Protein AF-A0A838DB93-F1 (afdb_monomer_lite)

Sequence (108 aa):
MIVNKTKIGQVISKLIENSIKFISNEGMDKERRGAISITIEKKEFINDTNGHHIKGSFVIVSIKDNGTGVNEEILPKLFTKYASKSFQGTGLGLYLSKKVKEGHGGII

pLDDT: mean 79.8, std 10.64, range [49.81, 96.5]

Secondary structure (DSSP, 8-state):
----HHHHHHHHHHHHHHHHHHHSSBTB-TTS---EEEEEEEEEEEEEETTEEEEEEEEEEEEEE-SS---GGGGGGTTSTT---SSSS-S-HHHHHHHHHHHHT---

Radius of gyration: 16.75 Å; chains: 1; bounding box: 35×33×49 Å

Structure (mmCIF, N/CA/C/O backbone):
data_AF-A0A838DB93-F1
#
_entry.id   AF-A0A838DB93-F1
#
loop_
_atom_site.group_PDB
_atom_site.id
_atom_site.type_symbol
_atom_site.label_atom_id
_atom_site.label_alt_id
_atom_site.label_comp_id
_atom_site.label_asym_id
_atom_site.label_entity_id
_atom_site.label_seq_id
_atom_site.pdbx_PDB_ins_code
_atom_site.Cartn_x
_atom_site.Cartn_y
_atom_site.Cartn_z
_atom_site.occupancy
_atom_site.B_iso_or_equiv
_atom_site.auth_seq_id
_atom_site.auth_comp_id
_atom_site.auth_asym_id
_atom_site.auth_atom_id
_atom_site.pdbx_PDB_model_num
ATOM 1 N N . MET A 1 1 ? 8.471 3.630 -21.677 1.00 49.81 1 MET A N 1
ATOM 2 C CA . MET A 1 1 ? 7.335 3.600 -20.730 1.00 49.81 1 MET A CA 1
ATOM 3 C C . MET A 1 1 ? 7.462 4.806 -19.811 1.00 49.81 1 MET A C 1
ATOM 5 O O . MET A 1 1 ? 8.418 4.862 -19.051 1.00 49.81 1 MET A O 1
ATOM 9 N N . ILE A 1 2 ? 6.590 5.810 -19.941 1.00 54.97 2 ILE A N 1
ATOM 10 C CA . ILE A 1 2 ? 6.631 7.000 -19.077 1.00 54.97 2 ILE A CA 1
ATOM 11 C C . ILE A 1 2 ? 5.743 6.712 -17.873 1.00 54.97 2 ILE A C 1
ATOM 13 O O . ILE A 1 2 ? 4.531 6.558 -17.998 1.00 54.97 2 ILE A O 1
ATOM 17 N N . VAL A 1 3 ? 6.365 6.591 -16.709 1.00 65.62 3 VAL A N 1
ATOM 18 C CA . VAL A 1 3 ? 5.663 6.394 -15.447 1.00 65.62 3 VAL A CA 1
ATOM 19 C C . VAL A 1 3 ? 5.013 7.714 -15.031 1.00 65.62 3 VAL A C 1
ATOM 21 O O . VAL A 1 3 ? 5.698 8.727 -14.881 1.00 65.62 3 VAL A O 1
ATOM 24 N N . ASN A 1 4 ? 3.692 7.731 -14.833 1.00 79.56 4 ASN A N 1
ATOM 25 C CA . ASN A 1 4 ? 3.004 8.937 -14.376 1.00 79.56 4 ASN A CA 1
ATOM 26 C C . ASN A 1 4 ? 3.197 9.111 -12.860 1.00 79.56 4 ASN A C 1
ATOM 28 O O . ASN A 1 4 ? 2.487 8.505 -12.053 1.00 79.56 4 ASN A O 1
ATOM 32 N N . LYS A 1 5 ? 4.152 9.971 -12.486 1.00 82.88 5 LYS A N 1
ATOM 33 C CA . LYS A 1 5 ? 4.481 10.309 -11.091 1.00 82.88 5 LYS A CA 1
ATOM 34 C C . LYS A 1 5 ? 3.245 10.687 -10.268 1.00 82.88 5 LYS A C 1
ATOM 36 O O . LYS A 1 5 ? 3.126 10.249 -9.128 1.00 82.88 5 LYS A O 1
ATOM 41 N N . THR A 1 6 ? 2.311 11.444 -10.844 1.00 84.62 6 THR A N 1
ATOM 42 C CA . THR A 1 6 ? 1.078 11.870 -10.165 1.00 84.62 6 THR A CA 1
ATOM 43 C C . THR A 1 6 ? 0.184 10.680 -9.827 1.00 84.62 6 THR A C 1
ATOM 45 O O . THR A 1 6 ? -0.276 10.568 -8.694 1.00 84.62 6 THR A O 1
ATOM 48 N N . LYS A 1 7 ? -0.021 9.750 -10.769 1.00 82.06 7 LYS A N 1
ATOM 49 C CA . LYS A 1 7 ? -0.840 8.547 -10.538 1.00 82.06 7 LYS A CA 1
ATOM 50 C C . LYS A 1 7 ? -0.215 7.614 -9.501 1.00 82.06 7 LYS A C 1
ATOM 52 O O . LYS A 1 7 ? -0.933 7.082 -8.662 1.00 82.06 7 LYS A O 1
ATOM 57 N N . ILE A 1 8 ? 1.108 7.441 -9.520 1.00 84.00 8 ILE A N 1
ATOM 58 C CA . ILE A 1 8 ? 1.806 6.661 -8.485 1.00 84.00 8 ILE A CA 1
ATOM 59 C C . ILE A 1 8 ? 1.684 7.332 -7.117 1.00 84.00 8 ILE A C 1
ATOM 61 O O . ILE A 1 8 ? 1.355 6.661 -6.142 1.00 84.00 8 ILE A O 1
ATOM 65 N N . GLY A 1 9 ? 1.888 8.651 -7.048 1.00 87.06 9 GLY A N 1
ATOM 66 C CA . GLY A 1 9 ? 1.709 9.414 -5.813 1.00 87.06 9 GLY A CA 1
ATOM 67 C C . GLY A 1 9 ? 0.310 9.229 -5.228 1.00 87.06 9 GLY A C 1
ATOM 68 O O . GLY A 1 9 ? 0.181 8.932 -4.047 1.00 87.06 9 GLY A O 1
ATOM 69 N N . GLN A 1 10 ? -0.731 9.287 -6.066 1.00 85.31 10 GLN A N 1
ATOM 70 C CA . GLN A 1 10 ? -2.113 9.039 -5.645 1.00 85.31 10 GLN A CA 1
ATOM 71 C C . GLN A 1 10 ? -2.308 7.642 -5.043 1.00 85.31 10 GLN A C 1
ATOM 73 O O . GLN A 1 10 ? -2.985 7.514 -4.026 1.00 85.31 10 GLN A O 1
ATOM 78 N N . VAL A 1 11 ? -1.716 6.601 -5.636 1.00 85.88 11 VAL A N 1
ATOM 79 C CA . VAL A 1 11 ? -1.798 5.232 -5.099 1.00 85.88 11 VAL A CA 1
ATOM 80 C C . VAL A 1 11 ? -1.131 5.135 -3.736 1.00 85.88 11 VAL A C 1
ATOM 82 O O . VAL A 1 11 ? -1.738 4.618 -2.800 1.00 85.88 11 VAL A O 1
ATOM 85 N N . ILE A 1 12 ? 0.084 5.668 -3.608 1.00 88.88 12 ILE A N 1
ATOM 86 C CA . ILE A 1 12 ? 0.828 5.658 -2.345 1.00 88.88 12 ILE A CA 1
ATOM 87 C C . ILE A 1 12 ? 0.039 6.408 -1.265 1.00 88.88 12 ILE A C 1
ATOM 89 O O . ILE A 1 12 ? -0.175 5.862 -0.185 1.00 88.88 12 ILE A O 1
ATOM 93 N N . SER A 1 13 ? -0.476 7.605 -1.566 1.00 89.38 13 SER A N 1
ATOM 94 C CA . SER A 1 13 ? -1.319 8.366 -0.637 1.00 89.38 13 SER A CA 1
ATOM 95 C C . SER A 1 13 ? -2.555 7.578 -0.208 1.00 89.38 13 SER A C 1
ATOM 97 O O . SER A 1 13 ? -2.851 7.522 0.980 1.00 89.38 13 SER A O 1
ATOM 99 N N . LYS A 1 14 ? -3.244 6.903 -1.136 1.00 86.38 14 LYS A N 1
ATOM 100 C CA . LYS A 1 14 ? -4.437 6.102 -0.812 1.00 86.38 14 LYS A CA 1
ATOM 101 C C . LYS A 1 14 ? -4.128 4.905 0.082 1.00 86.38 14 LYS A C 1
ATOM 103 O O . LYS A 1 14 ? -4.944 4.563 0.934 1.00 86.38 14 LYS A O 1
ATOM 108 N N . LEU A 1 15 ? -2.970 4.273 -0.092 1.00 88.25 15 LEU A N 1
ATOM 109 C CA . LEU A 1 15 ? -2.530 3.186 0.782 1.00 88.25 15 LEU A CA 1
ATOM 110 C C . LEU A 1 15 ? -2.188 3.703 2.188 1.00 88.25 15 LEU A C 1
ATOM 112 O O . LEU A 1 15 ? -2.638 3.113 3.164 1.00 88.25 15 LEU A O 1
ATOM 116 N N . ILE A 1 16 ? -1.498 4.843 2.295 1.00 90.44 16 ILE A N 1
ATOM 117 C CA . ILE A 1 16 ? -1.193 5.482 3.587 1.00 90.44 16 ILE A CA 1
ATOM 118 C C . ILE A 1 16 ? -2.478 5.921 4.307 1.00 90.44 16 ILE A C 1
ATOM 120 O O . ILE A 1 16 ? -2.620 5.679 5.503 1.00 90.44 16 ILE A O 1
ATOM 124 N N . GLU A 1 17 ? -3.436 6.523 3.596 1.00 87.56 17 GLU A N 1
ATOM 125 C CA . GLU A 1 17 ? -4.745 6.902 4.150 1.00 87.56 17 GLU A CA 1
ATOM 126 C C . GLU A 1 17 ? -5.490 5.688 4.728 1.00 87.56 17 GLU A C 1
ATOM 128 O O . GLU A 1 17 ? -6.052 5.769 5.822 1.00 87.56 17 GLU A O 1
ATOM 133 N N . ASN A 1 18 ? -5.465 4.550 4.022 1.00 86.62 18 ASN A N 1
ATOM 134 C CA . ASN A 1 18 ? -6.039 3.306 4.530 1.00 86.62 18 ASN A CA 1
ATOM 135 C C . ASN A 1 18 ? -5.327 2.856 5.814 1.00 86.62 18 ASN A C 1
ATOM 137 O O . ASN A 1 18 ? -6.004 2.561 6.796 1.00 86.62 18 ASN A O 1
ATOM 141 N N . SER A 1 19 ? -3.993 2.857 5.839 1.00 89.06 19 SER A N 1
ATOM 142 C CA . SER A 1 19 ? -3.213 2.481 7.024 1.00 89.06 19 SER A CA 1
ATOM 143 C C . SER A 1 19 ? -3.513 3.362 8.242 1.00 89.06 19 SER A C 1
ATOM 145 O O . SER A 1 19 ? -3.747 2.838 9.328 1.00 89.06 19 SER A O 1
ATOM 147 N N . ILE A 1 20 ? -3.583 4.690 8.072 1.00 86.50 20 ILE A N 1
ATOM 148 C CA . ILE A 1 20 ? -3.951 5.622 9.157 1.00 86.50 20 ILE A CA 1
ATOM 149 C C . ILE A 1 20 ? -5.329 5.265 9.711 1.00 86.50 20 ILE A C 1
ATOM 151 O O . ILE A 1 20 ? -5.514 5.149 10.918 1.00 86.50 20 ILE A O 1
ATOM 155 N N . LYS A 1 21 ? -6.296 5.031 8.828 1.00 82.75 21 LYS A N 1
ATOM 156 C CA . LYS A 1 21 ? -7.663 4.703 9.221 1.00 82.75 21 LYS A CA 1
ATOM 157 C C . LYS A 1 21 ? -7.766 3.391 10.009 1.00 82.75 21 LYS A C 1
ATOM 159 O O . LYS A 1 21 ? -8.527 3.330 10.968 1.00 82.75 21 LYS A O 1
ATOM 164 N N . PHE A 1 22 ? -7.015 2.354 9.634 1.00 81.50 22 PHE A N 1
ATOM 165 C CA . PHE A 1 22 ? -7.015 1.083 10.373 1.00 81.50 22 PHE A CA 1
ATOM 166 C C . PHE A 1 22 ? -6.272 1.159 11.711 1.00 81.50 22 PHE A C 1
ATOM 168 O O . PHE A 1 22 ? -6.572 0.377 12.612 1.00 81.50 22 PHE A O 1
ATOM 175 N N . ILE A 1 23 ? -5.348 2.111 11.861 1.00 85.62 23 ILE A N 1
ATOM 176 C CA . ILE A 1 23 ? -4.711 2.440 13.141 1.00 85.62 23 ILE A CA 1
ATOM 177 C C . ILE A 1 23 ? -5.658 3.240 14.049 1.00 85.62 23 ILE A C 1
ATOM 179 O O . ILE A 1 23 ? -5.691 3.029 15.255 1.00 85.62 23 ILE A O 1
ATOM 183 N N . SER A 1 24 ? -6.422 4.182 13.497 1.00 74.38 24 SER A N 1
ATOM 184 C CA . SER A 1 24 ? -7.271 5.090 14.282 1.00 74.38 24 SER A CA 1
ATOM 185 C C . SER A 1 24 ? -8.661 4.533 14.621 1.00 74.38 24 SER A C 1
ATOM 187 O O . SER A 1 24 ? -9.455 5.242 15.234 1.00 74.38 24 SER A O 1
ATOM 189 N N . ASN A 1 25 ? -8.984 3.301 14.217 1.00 67.88 25 ASN A N 1
ATOM 190 C CA . ASN A 1 25 ? -10.296 2.697 14.461 1.00 67.88 25 ASN A CA 1
ATOM 191 C C . ASN A 1 25 ? -10.531 2.370 15.948 1.00 67.88 25 ASN A C 1
ATOM 193 O O . ASN A 1 25 ? -9.635 1.893 16.649 1.00 67.88 25 ASN A O 1
ATOM 197 N N . GLU A 1 26 ? -11.777 2.559 16.397 1.00 58.34 26 GLU A N 1
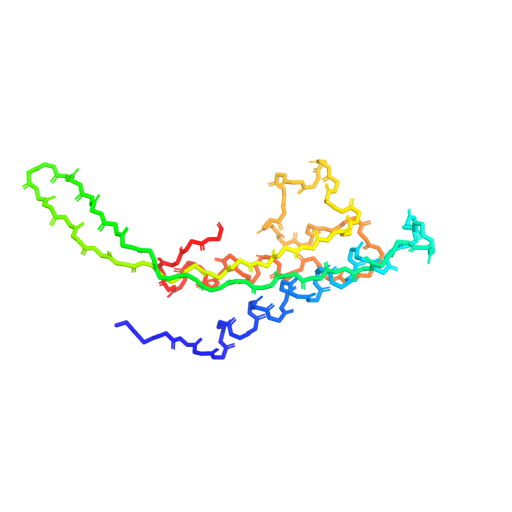ATOM 198 C CA . GLU A 1 26 ? -12.248 2.128 17.717 1.00 58.34 26 GLU A CA 1
ATOM 199 C C . GLU A 1 26 ? -12.061 0.610 17.865 1.00 58.34 26 GLU A C 1
ATOM 201 O O . GLU A 1 26 ? -12.611 -0.176 17.094 1.00 58.34 26 GLU A O 1
ATOM 206 N N . GLY A 1 27 ? -11.225 0.200 18.821 1.00 57.03 27 GLY A N 1
ATOM 207 C CA . GLY A 1 27 ? -10.848 -1.200 19.040 1.00 57.03 27 GLY A CA 1
ATOM 208 C C . GLY A 1 27 ? -9.345 -1.430 19.210 1.00 57.03 27 GLY A C 1
ATOM 209 O O . GLY A 1 27 ? -8.954 -2.501 19.663 1.00 57.03 27 GLY A O 1
ATOM 210 N N . MET A 1 28 ? -8.494 -0.444 18.900 1.00 62.19 28 MET A N 1
ATOM 211 C CA . MET A 1 28 ? -7.101 -0.486 19.355 1.00 62.19 28 MET A C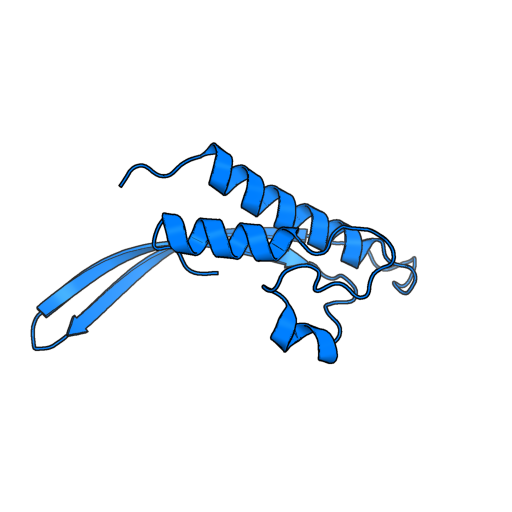A 1
ATOM 212 C C . MET A 1 28 ? -7.011 -0.123 20.839 1.00 62.19 28 MET A C 1
ATOM 214 O O . MET A 1 28 ? -7.630 0.846 21.286 1.00 62.19 28 MET A O 1
ATOM 218 N N . ASP A 1 29 ? -6.202 -0.879 21.589 1.00 63.88 29 ASP A N 1
ATOM 219 C CA . ASP A 1 29 ? -5.768 -0.477 22.926 1.00 63.88 29 ASP A CA 1
ATOM 220 C C . ASP A 1 29 ? -5.226 0.947 22.856 1.00 63.88 29 ASP A C 1
ATOM 222 O O . ASP A 1 29 ? -4.302 1.225 22.089 1.00 63.88 29 ASP A O 1
ATOM 226 N N . LYS A 1 30 ? -5.777 1.851 23.671 1.00 65.56 30 LYS A N 1
ATOM 227 C CA . LYS A 1 30 ? -5.352 3.262 23.719 1.00 65.56 30 LYS A CA 1
ATOM 228 C C . LYS A 1 30 ? -3.862 3.420 24.057 1.00 65.56 30 LYS A C 1
ATOM 230 O O . LYS A 1 30 ? -3.286 4.472 23.798 1.00 65.56 30 LYS A O 1
ATOM 235 N N . GLU A 1 31 ? -3.242 2.378 24.606 1.00 69.69 31 GLU A N 1
ATOM 236 C CA . GLU A 1 31 ? -1.810 2.313 24.901 1.00 69.69 31 GLU A CA 1
ATOM 237 C C . GLU A 1 31 ? -0.950 1.867 23.707 1.00 69.69 31 GLU A C 1
ATOM 239 O O . GLU A 1 31 ? 0.255 2.136 23.663 1.00 69.69 31 GLU A O 1
ATOM 244 N N . ARG A 1 32 ? -1.537 1.208 22.701 1.00 74.19 32 ARG A N 1
ATOM 245 C CA . ARG A 1 32 ? -0.798 0.723 21.536 1.00 74.19 32 ARG A CA 1
ATOM 246 C C . ARG A 1 32 ? -0.536 1.873 20.570 1.00 74.19 32 ARG A C 1
ATOM 248 O O . ARG A 1 32 ? -1.433 2.390 19.910 1.00 74.19 32 ARG A O 1
ATOM 255 N N . ARG A 1 33 ? 0.739 2.237 20.424 1.00 81.44 33 ARG A N 1
ATOM 256 C CA . ARG A 1 33 ? 1.176 3.217 19.424 1.00 81.44 33 ARG A CA 1
ATOM 257 C C . ARG A 1 33 ? 0.949 2.686 18.007 1.00 81.44 33 ARG A C 1
ATOM 259 O O . ARG A 1 33 ? 1.496 1.652 17.616 1.00 81.44 33 ARG A O 1
ATOM 266 N N . GLY A 1 34 ? 0.166 3.428 17.232 1.00 87.12 34 GLY A N 1
ATOM 267 C CA . GLY A 1 34 ? 0.039 3.233 15.794 1.00 87.12 34 GLY A CA 1
ATOM 268 C C . GLY A 1 34 ? 1.367 3.461 15.076 1.00 87.12 34 GLY A C 1
ATOM 269 O O . GLY A 1 34 ? 2.079 4.419 15.377 1.00 87.12 34 GLY A O 1
ATOM 270 N N . ALA A 1 35 ? 1.703 2.592 14.130 1.00 90.88 35 ALA A N 1
ATOM 271 C CA . ALA A 1 35 ? 2.929 2.667 13.352 1.00 90.88 35 ALA A CA 1
ATOM 272 C C . ALA A 1 35 ? 2.667 2.292 11.893 1.00 90.88 35 ALA A C 1
ATOM 274 O O . ALA A 1 35 ? 2.037 1.275 11.606 1.00 90.88 35 ALA A O 1
ATOM 275 N N . ILE A 1 36 ? 3.211 3.101 10.984 1.00 93.25 36 ILE A N 1
ATOM 276 C CA . ILE A 1 36 ? 3.259 2.831 9.547 1.00 93.25 36 ILE A CA 1
ATOM 277 C C . ILE A 1 36 ? 4.734 2.788 9.151 1.00 93.25 36 ILE A C 1
ATOM 279 O O . ILE A 1 36 ? 5.481 3.727 9.421 1.00 93.25 36 ILE A O 1
ATOM 283 N N . SER A 1 37 ? 5.156 1.700 8.519 1.00 95.00 37 SER A N 1
ATOM 284 C CA . SER A 1 37 ? 6.489 1.533 7.949 1.00 95.00 37 SER A CA 1
ATOM 285 C C . SER A 1 37 ? 6.385 1.527 6.431 1.00 95.00 37 SER A C 1
ATOM 287 O O . SER A 1 37 ? 5.570 0.799 5.863 1.00 95.00 37 SER A O 1
ATOM 289 N N . ILE A 1 38 ? 7.208 2.351 5.785 1.00 95.50 38 ILE A N 1
ATOM 290 C CA . ILE A 1 38 ? 7.309 2.427 4.330 1.00 95.50 38 ILE A CA 1
ATOM 291 C C . ILE A 1 38 ? 8.725 2.026 3.945 1.00 95.50 38 ILE A C 1
ATOM 293 O O . ILE A 1 38 ? 9.688 2.629 4.418 1.00 95.50 38 ILE A O 1
ATOM 297 N N . THR A 1 39 ? 8.854 1.026 3.080 1.00 96.50 39 THR A N 1
ATOM 298 C CA . THR A 1 39 ? 10.145 0.591 2.542 1.00 96.50 39 THR A CA 1
ATOM 299 C C . THR A 1 39 ? 10.126 0.631 1.022 1.00 96.50 39 THR A C 1
ATOM 301 O O . THR A 1 39 ? 9.089 0.429 0.385 1.00 96.50 39 THR A O 1
ATOM 304 N N . ILE A 1 40 ? 11.284 0.939 0.439 1.00 94.56 40 ILE A N 1
ATOM 305 C CA . ILE A 1 40 ? 11.493 0.969 -1.007 1.00 94.56 40 ILE A CA 1
ATOM 306 C C . ILE A 1 40 ? 12.707 0.102 -1.311 1.00 94.56 40 ILE A C 1
ATOM 308 O O . ILE A 1 40 ? 13.783 0.333 -0.763 1.00 94.56 40 ILE A O 1
ATOM 312 N N . GLU A 1 41 ? 12.536 -0.875 -2.191 1.00 95.12 41 GLU A N 1
ATOM 313 C CA . GLU A 1 41 ? 13.588 -1.811 -2.583 1.00 95.12 41 GLU A CA 1
ATOM 314 C C . GLU A 1 41 ? 13.616 -1.958 -4.106 1.00 95.12 41 GLU A C 1
ATOM 316 O O . GLU A 1 41 ? 12.572 -2.089 -4.747 1.00 95.12 41 GLU A O 1
ATOM 321 N N . LYS A 1 42 ? 14.811 -1.959 -4.706 1.00 93.25 42 LYS A N 1
ATOM 322 C CA . LYS A 1 42 ? 14.992 -2.383 -6.097 1.00 93.25 42 LYS A CA 1
ATOM 323 C C . LYS A 1 42 ? 15.290 -3.880 -6.104 1.00 93.25 42 LYS A C 1
ATOM 325 O O . LYS A 1 42 ? 16.315 -4.295 -5.576 1.00 93.25 42 LYS A O 1
ATOM 330 N N . LYS A 1 43 ? 14.434 -4.666 -6.753 1.00 91.19 43 LYS A N 1
ATOM 331 C CA . LYS A 1 43 ? 14.588 -6.115 -6.885 1.00 91.19 43 LYS A CA 1
ATOM 332 C C . LYS A 1 43 ? 14.809 -6.497 -8.338 1.00 91.19 43 LYS A C 1
ATOM 334 O O . LYS A 1 43 ? 13.977 -6.201 -9.192 1.00 91.19 43 LYS A O 1
ATOM 339 N N . GLU A 1 44 ? 15.927 -7.144 -8.626 1.00 91.50 44 GLU A N 1
ATOM 340 C CA . GLU A 1 44 ? 16.209 -7.688 -9.955 1.00 91.50 44 GLU A CA 1
ATOM 341 C C . GLU A 1 44 ? 15.525 -9.046 -10.128 1.00 91.50 44 GLU A C 1
ATOM 343 O O . GLU A 1 44 ? 15.319 -9.780 -9.160 1.00 91.50 44 GLU A O 1
ATOM 348 N N . PHE A 1 45 ? 15.133 -9.367 -11.357 1.00 85.31 45 PHE A N 1
ATOM 349 C CA . PHE A 1 45 ? 14.550 -10.657 -11.692 1.00 85.31 45 PHE A CA 1
ATOM 350 C C . PHE A 1 45 ? 15.118 -11.180 -13.005 1.00 85.31 45 PHE A C 1
ATOM 352 O O . PHE A 1 45 ? 15.496 -10.416 -13.899 1.00 85.31 45 PHE A O 1
ATOM 359 N N . ILE A 1 46 ? 15.155 -12.503 -13.099 1.00 85.62 46 ILE A N 1
ATOM 360 C CA . ILE A 1 46 ? 15.508 -13.245 -14.301 1.00 85.62 46 ILE A CA 1
ATOM 361 C C . ILE A 1 46 ? 14.347 -14.199 -14.552 1.00 85.62 46 ILE A C 1
ATOM 363 O O . ILE A 1 46 ? 14.025 -15.007 -13.683 1.00 85.62 46 ILE A O 1
ATOM 367 N N . ASN A 1 47 ? 13.696 -14.057 -15.702 1.00 82.31 47 ASN A N 1
ATOM 368 C CA . ASN A 1 47 ? 12.657 -14.973 -16.149 1.00 82.31 47 ASN A CA 1
ATOM 369 C C . ASN A 1 47 ? 13.173 -15.767 -17.343 1.00 82.31 47 ASN A C 1
ATOM 371 O O . ASN A 1 47 ? 13.441 -15.187 -18.398 1.00 82.31 47 ASN A O 1
ATOM 375 N N . ASP A 1 48 ? 13.229 -17.084 -17.182 1.00 82.19 48 ASP A N 1
ATOM 376 C CA . ASP A 1 48 ? 13.644 -18.000 -18.237 1.00 82.19 48 ASP A CA 1
ATOM 377 C C . ASP A 1 48 ? 12.410 -18.568 -18.922 1.00 82.19 48 ASP A C 1
ATOM 379 O O . ASP A 1 48 ? 11.604 -19.279 -18.322 1.00 82.19 48 ASP A O 1
ATOM 383 N N . THR A 1 49 ? 12.241 -18.229 -20.197 1.00 79.56 49 THR A N 1
ATOM 384 C CA . THR A 1 49 ? 11.147 -18.754 -21.021 1.00 79.56 49 THR A CA 1
ATOM 385 C C . THR A 1 49 ? 11.708 -19.250 -22.346 1.00 79.56 49 THR A C 1
ATOM 387 O O . THR A 1 49 ? 12.302 -18.483 -23.097 1.00 79.56 49 THR A O 1
ATOM 390 N N . ASN A 1 50 ? 11.554 -20.549 -22.632 1.00 79.06 50 ASN A N 1
ATOM 391 C CA . ASN A 1 50 ? 11.987 -21.185 -23.886 1.00 79.06 50 ASN A CA 1
ATOM 392 C C . ASN A 1 50 ? 13.429 -20.822 -24.309 1.00 79.06 50 ASN A C 1
ATOM 394 O O . ASN A 1 50 ? 13.673 -20.470 -25.461 1.00 79.06 50 ASN A O 1
ATOM 398 N N . GLY A 1 51 ? 14.375 -20.842 -23.362 1.00 79.62 51 GLY A N 1
ATOM 399 C CA . GLY A 1 51 ? 15.787 -20.520 -23.611 1.00 79.62 51 GLY A CA 1
ATOM 400 C C . GLY A 1 51 ? 16.126 -19.024 -23.695 1.00 79.62 51 GLY A C 1
ATOM 401 O O . GLY A 1 51 ? 17.300 -18.681 -23.827 1.00 79.62 51 GLY A O 1
ATOM 402 N N . HIS A 1 52 ? 15.144 -18.125 -23.573 1.00 75.69 52 HIS A N 1
ATOM 403 C CA . HIS A 1 52 ? 15.373 -16.684 -23.474 1.00 75.69 52 HIS A CA 1
ATOM 404 C C . HIS A 1 52 ? 15.425 -16.247 -22.007 1.00 75.69 52 HIS A C 1
ATOM 406 O O . HIS A 1 52 ? 14.436 -16.373 -21.284 1.00 75.69 52 HIS A O 1
ATOM 412 N N . HIS A 1 53 ? 16.571 -15.692 -21.599 1.00 81.88 53 HIS A N 1
ATOM 413 C CA . HIS A 1 53 ? 16.751 -15.050 -20.297 1.00 81.88 53 HIS A CA 1
ATOM 414 C C . HIS A 1 53 ? 16.267 -13.598 -20.377 1.00 81.88 53 HIS A C 1
ATOM 416 O O . HIS A 1 53 ? 16.953 -12.730 -20.926 1.00 81.88 53 HIS A O 1
ATOM 422 N N . ILE A 1 54 ? 15.097 -13.310 -19.814 1.00 81.88 54 ILE A N 1
ATOM 423 C CA . ILE A 1 54 ? 14.604 -11.938 -19.674 1.00 81.88 54 ILE A CA 1
ATOM 424 C C . ILE A 1 54 ? 15.086 -11.408 -18.327 1.00 81.88 54 ILE A C 1
ATOM 426 O O . ILE A 1 54 ? 14.586 -11.812 -17.278 1.00 81.88 54 ILE A O 1
ATOM 430 N N . LYS A 1 55 ? 16.056 -10.489 -18.354 1.00 86.75 55 LYS A N 1
ATOM 431 C CA . LYS A 1 55 ? 16.493 -9.752 -17.163 1.00 86.75 55 LYS A CA 1
ATOM 432 C C . LYS A 1 55 ? 15.694 -8.465 -17.017 1.00 86.75 55 LYS A C 1
ATOM 434 O O . LYS A 1 55 ? 15.500 -7.732 -17.985 1.00 86.75 55 LYS A O 1
ATOM 439 N N . GLY A 1 56 ? 15.284 -8.165 -15.795 1.00 87.06 56 GLY A N 1
ATOM 440 C CA . GLY A 1 56 ? 14.615 -6.915 -15.472 1.00 87.06 56 GLY A CA 1
ATOM 441 C C . GLY A 1 56 ? 14.773 -6.543 -14.008 1.00 87.06 56 GLY A C 1
ATOM 442 O O . GLY A 1 56 ? 15.441 -7.222 -13.230 1.00 87.06 56 GLY A O 1
ATOM 443 N N . SER A 1 57 ? 14.147 -5.438 -13.622 1.00 88.06 57 SER A N 1
ATOM 444 C CA . SER A 1 57 ? 14.079 -5.026 -12.226 1.00 88.06 57 SER A CA 1
ATOM 445 C C . SER A 1 57 ? 12.736 -4.393 -11.908 1.00 88.06 57 SER A C 1
ATOM 447 O O . SER A 1 57 ? 12.191 -3.659 -12.732 1.00 88.06 57 SER A O 1
ATOM 449 N N . PHE A 1 58 ? 12.258 -4.616 -10.693 1.00 87.94 58 PHE A N 1
ATOM 450 C CA . PHE A 1 58 ? 11.131 -3.917 -10.100 1.00 87.94 58 PHE A CA 1
ATOM 451 C C . PHE A 1 58 ? 11.611 -2.960 -9.014 1.00 87.94 58 PHE A C 1
ATOM 453 O O . PHE A 1 58 ? 12.592 -3.223 -8.322 1.00 87.94 58 PHE A O 1
ATOM 460 N N . VAL A 1 59 ? 10.879 -1.864 -8.843 1.00 88.88 59 VAL A N 1
ATOM 461 C CA . VAL A 1 59 ? 10.908 -1.088 -7.604 1.00 88.88 59 VAL A CA 1
ATOM 462 C C . VAL A 1 59 ? 9.693 -1.517 -6.796 1.00 88.88 59 VAL A C 1
ATOM 464 O O . VAL A 1 59 ? 8.560 -1.378 -7.257 1.00 88.88 59 VAL A O 1
ATOM 467 N N . ILE A 1 60 ? 9.936 -2.067 -5.615 1.00 90.44 60 ILE A N 1
ATOM 468 C CA . ILE A 1 60 ? 8.918 -2.513 -4.672 1.00 90.44 60 ILE A CA 1
ATOM 469 C C . ILE A 1 60 ? 8.751 -1.410 -3.636 1.00 90.44 60 ILE A C 1
ATOM 471 O O . ILE A 1 60 ? 9.711 -1.033 -2.969 1.00 90.44 60 ILE A O 1
ATOM 475 N N . VAL A 1 61 ? 7.530 -0.899 -3.509 1.00 91.12 61 VAL A N 1
ATOM 476 C CA . VAL A 1 61 ? 7.140 0.016 -2.435 1.00 91.12 61 VAL A CA 1
ATOM 477 C C . VAL A 1 61 ? 6.223 -0.761 -1.503 1.00 91.12 61 VAL A C 1
ATOM 479 O O . VAL A 1 61 ? 5.142 -1.175 -1.916 1.00 91.12 61 VAL A O 1
ATOM 482 N N . SER A 1 62 ? 6.654 -0.975 -0.265 1.00 92.88 62 SER A N 1
ATOM 483 C CA . SER A 1 62 ? 5.878 -1.687 0.750 1.00 92.88 62 SER A CA 1
ATOM 484 C C . SER A 1 62 ? 5.401 -0.707 1.811 1.00 92.88 62 SER A C 1
ATOM 486 O O . SER A 1 62 ? 6.193 0.067 2.342 1.00 92.88 62 SER A O 1
ATOM 488 N N . ILE A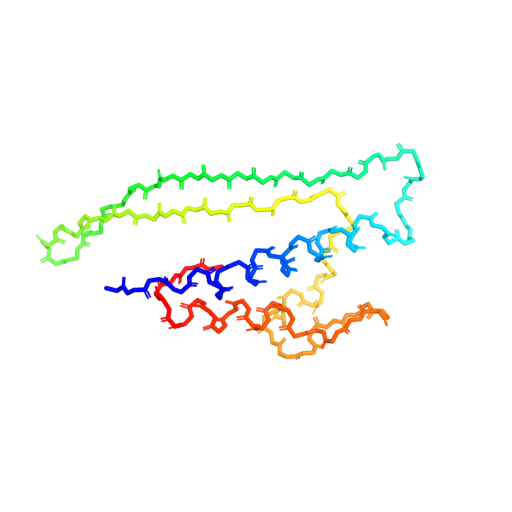 1 63 ? 4.106 -0.751 2.120 1.00 92.81 63 ILE A N 1
ATOM 489 C CA . ILE A 1 63 ? 3.465 0.031 3.179 1.00 92.81 63 ILE A CA 1
ATOM 490 C C . ILE A 1 63 ? 2.870 -0.980 4.153 1.00 92.81 63 ILE A C 1
ATOM 492 O O . ILE A 1 63 ? 1.997 -1.762 3.780 1.00 92.81 63 ILE A O 1
ATOM 496 N N . LYS A 1 64 ? 3.378 -0.989 5.384 1.00 93.19 64 LYS A N 1
ATOM 497 C CA . LYS A 1 64 ? 2.944 -1.886 6.455 1.00 93.19 64 LYS A CA 1
ATOM 498 C C . LYS A 1 64 ? 2.435 -1.060 7.621 1.00 93.19 64 LYS A C 1
ATOM 500 O O . LYS A 1 64 ? 3.156 -0.192 8.103 1.00 93.19 64 LYS A O 1
ATOM 505 N N . ASP A 1 65 ? 1.251 -1.380 8.115 1.00 91.56 65 ASP A N 1
ATOM 506 C CA . ASP A 1 65 ? 0.728 -0.831 9.360 1.00 91.56 65 ASP A CA 1
ATOM 507 C C . ASP A 1 65 ? 0.517 -1.913 10.420 1.00 91.56 65 ASP A C 1
ATOM 509 O O . ASP A 1 65 ? 0.604 -3.114 10.152 1.00 91.56 65 ASP A O 1
ATOM 513 N N . ASN A 1 66 ? 0.317 -1.466 11.655 1.00 90.44 66 ASN A N 1
ATOM 514 C CA . ASN A 1 66 ? 0.005 -2.315 12.799 1.00 90.44 66 ASN A CA 1
ATOM 515 C C . ASN A 1 66 ? -1.438 -2.110 13.293 1.00 90.44 66 ASN A C 1
ATOM 517 O O . ASN A 1 66 ? -1.690 -2.340 14.485 1.00 90.44 66 ASN A O 1
ATOM 521 N N . GLY A 1 67 ? -2.331 -1.656 12.404 1.00 87.31 67 GLY A N 1
ATOM 522 C CA . GLY A 1 67 ? -3.741 -1.421 12.688 1.00 87.31 67 GLY A CA 1
ATOM 523 C C . GLY A 1 67 ? -4.530 -2.716 12.867 1.00 87.31 67 GLY A C 1
ATOM 524 O O . GLY A 1 67 ? -3.976 -3.815 12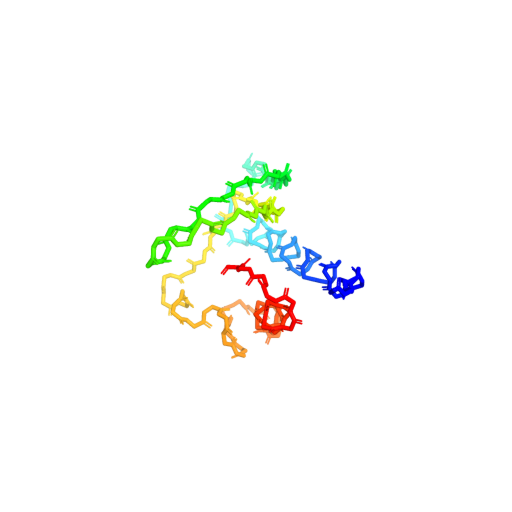.913 1.00 87.31 67 GLY A O 1
ATOM 525 N N . THR A 1 68 ? -5.852 -2.595 12.952 1.00 84.81 68 THR A N 1
ATOM 526 C CA . THR A 1 68 ? -6.759 -3.733 13.203 1.00 84.81 68 THR A CA 1
ATOM 527 C C . THR A 1 68 ? -6.873 -4.725 12.040 1.00 84.81 68 THR A C 1
ATOM 529 O O . THR A 1 68 ? -7.500 -5.773 12.181 1.00 84.81 68 THR A O 1
ATOM 532 N N . GLY A 1 69 ? -6.236 -4.427 10.906 1.00 82.75 69 GLY A N 1
ATOM 533 C CA . GLY A 1 69 ? -6.250 -5.267 9.718 1.00 82.75 69 GLY A CA 1
ATOM 534 C C . GLY A 1 69 ? -7.572 -5.207 8.951 1.00 82.75 69 GLY A C 1
ATOM 535 O O . GLY A 1 69 ? -8.443 -4.371 9.186 1.00 82.75 69 GLY A O 1
ATOM 536 N N . VAL A 1 70 ? -7.702 -6.101 7.974 1.00 80.75 70 VAL A N 1
ATOM 537 C CA . VAL A 1 70 ? -8.838 -6.168 7.050 1.00 80.75 70 VAL A CA 1
ATOM 538 C C . VAL A 1 70 ? -9.682 -7.392 7.398 1.00 80.75 70 VAL A C 1
ATOM 540 O O . VAL A 1 70 ? -9.148 -8.486 7.538 1.00 80.75 70 VAL A O 1
ATOM 543 N N . ASN A 1 71 ? -11.003 -7.222 7.518 1.00 82.50 71 ASN A N 1
ATOM 544 C CA . ASN A 1 71 ? -11.920 -8.332 7.791 1.00 82.50 71 ASN A CA 1
ATOM 545 C C . ASN A 1 71 ? -11.829 -9.405 6.684 1.00 82.50 71 ASN A C 1
ATOM 547 O O . ASN A 1 71 ? -11.863 -9.079 5.496 1.00 82.50 71 ASN A O 1
ATOM 551 N N . GLU A 1 72 ? -11.743 -10.679 7.062 1.00 83.06 72 GLU A N 1
ATOM 552 C CA . GLU A 1 72 ? -11.487 -11.773 6.115 1.00 83.06 72 GLU A CA 1
ATOM 553 C C . GLU A 1 72 ? -12.543 -11.875 5.006 1.00 83.06 72 GLU A C 1
ATOM 555 O O . GLU A 1 72 ? -12.211 -12.123 3.848 1.00 83.06 72 GLU A O 1
ATOM 560 N N . GLU A 1 73 ? -13.807 -11.568 5.308 1.00 82.19 73 GLU A N 1
ATOM 561 C CA . GLU A 1 73 ? -14.899 -11.626 4.330 1.00 82.19 73 GLU A CA 1
ATOM 562 C C . GLU A 1 73 ? -14.765 -10.583 3.209 1.00 82.19 73 GLU A C 1
ATOM 564 O O . GLU A 1 73 ? -15.357 -10.739 2.136 1.00 82.19 73 GLU A O 1
ATOM 569 N N . ILE A 1 74 ? -14.011 -9.499 3.438 1.00 80.56 74 ILE A N 1
ATOM 570 C CA . ILE A 1 74 ? -13.787 -8.462 2.422 1.00 80.56 74 ILE A CA 1
ATOM 571 C C . ILE A 1 74 ? -12.500 -8.675 1.626 1.00 80.56 74 ILE A C 1
ATOM 573 O O . ILE A 1 74 ? -12.368 -8.068 0.562 1.00 80.56 74 ILE A O 1
ATOM 577 N N . LEU A 1 75 ? -11.592 -9.559 2.066 1.00 81.94 75 LEU A N 1
ATOM 578 C CA . LEU A 1 75 ? -10.338 -9.858 1.358 1.00 81.94 75 LEU A CA 1
ATOM 579 C C . LEU A 1 75 ? -10.558 -10.241 -0.119 1.00 81.94 75 LEU A C 1
ATOM 581 O O . LEU A 1 75 ? -9.895 -9.648 -0.973 1.00 81.94 75 LEU A O 1
ATOM 585 N N . PRO A 1 76 ? -11.526 -11.114 -0.485 1.00 85.38 76 PRO A N 1
ATOM 586 C CA . PRO A 1 76 ? -11.748 -11.481 -1.888 1.00 85.38 76 PRO A CA 1
ATOM 587 C C . PRO A 1 76 ? -12.220 -10.307 -2.756 1.00 85.38 76 PRO A C 1
ATOM 589 O O . PRO A 1 76 ? -12.069 -10.313 -3.977 1.00 85.38 76 PRO A O 1
ATOM 592 N N . LYS A 1 77 ? -12.815 -9.290 -2.127 1.00 83.12 77 LYS A N 1
ATOM 593 C CA . LYS A 1 77 ? -13.415 -8.132 -2.793 1.00 83.12 77 LYS A CA 1
ATOM 594 C C . LYS A 1 77 ? -12.542 -6.886 -2.692 1.00 83.12 77 LYS A C 1
ATOM 596 O O . LYS A 1 77 ? -12.906 -5.876 -3.281 1.00 83.12 77 LYS A O 1
ATOM 601 N N . LEU A 1 78 ? -11.392 -6.942 -2.024 1.00 81.88 78 LEU A N 1
ATOM 602 C CA . LEU A 1 78 ? -10.607 -5.782 -1.592 1.00 81.88 78 LEU A CA 1
ATOM 603 C C . LEU A 1 78 ? -10.241 -4.795 -2.721 1.00 81.88 78 LEU A C 1
ATOM 605 O O . LEU A 1 78 ? -10.170 -3.589 -2.500 1.00 81.88 78 LEU A O 1
ATOM 609 N N . PHE A 1 79 ? -10.075 -5.293 -3.949 1.00 82.75 79 PHE A N 1
ATOM 610 C CA . PHE A 1 79 ? -9.755 -4.492 -5.140 1.00 82.75 79 PHE A CA 1
ATOM 611 C C . PHE A 1 79 ? -10.956 -4.224 -6.068 1.00 82.75 79 PHE A C 1
ATOM 613 O O . PHE A 1 79 ? -10.780 -3.809 -7.218 1.00 82.75 79 PHE A O 1
ATOM 620 N N . THR A 1 80 ? -12.177 -4.488 -5.607 1.00 82.31 80 THR A N 1
ATOM 621 C CA . THR A 1 80 ? -13.425 -4.169 -6.317 1.00 82.31 80 THR A CA 1
ATOM 622 C C . THR A 1 80 ? -13.979 -2.820 -5.858 1.00 82.31 80 THR A C 1
ATOM 624 O O . THR A 1 80 ? -13.598 -2.300 -4.809 1.00 82.31 80 THR A O 1
ATOM 627 N N . LYS A 1 81 ? -14.851 -2.207 -6.667 1.00 78.94 81 LYS A N 1
ATOM 628 C CA . LYS A 1 81 ? -15.501 -0.945 -6.288 1.00 78.94 81 LYS A CA 1
ATOM 629 C C . LYS A 1 81 ? -16.350 -1.159 -5.033 1.00 78.94 81 LYS A C 1
ATOM 631 O O . LYS A 1 81 ? -17.042 -2.167 -4.937 1.00 78.94 81 LYS A O 1
ATOM 636 N N . TYR A 1 82 ? -16.336 -0.184 -4.126 1.00 78.38 82 TYR A N 1
ATOM 637 C CA . TYR A 1 82 ? -17.170 -0.159 -2.917 1.00 78.38 82 TYR A CA 1
ATOM 638 C C . TYR A 1 82 ? -16.893 -1.296 -1.922 1.00 78.38 82 TYR A C 1
ATOM 640 O O . TYR A 1 82 ? -17.707 -1.565 -1.044 1.00 78.38 82 TYR A O 1
ATOM 648 N N . ALA A 1 83 ? -15.731 -1.947 -2.014 1.00 70.12 83 ALA A N 1
ATOM 649 C CA . ALA A 1 83 ? -15.323 -2.972 -1.065 1.00 70.12 83 ALA A CA 1
ATOM 650 C C . ALA A 1 83 ? -14.889 -2.342 0.264 1.00 70.12 83 ALA A C 1
ATOM 652 O O . ALA A 1 83 ? -13.705 -2.129 0.526 1.00 70.12 83 ALA A O 1
ATOM 653 N N . SER A 1 84 ? -15.861 -1.982 1.099 1.00 67.12 84 SER A N 1
ATOM 654 C CA . SER A 1 84 ? -15.610 -1.431 2.423 1.00 67.12 84 SER A CA 1
ATOM 655 C C . SER A 1 84 ? -16.705 -1.834 3.402 1.00 67.12 84 SER A C 1
ATOM 657 O O . SER A 1 84 ? -17.885 -1.717 3.095 1.00 67.12 84 SER A O 1
ATOM 659 N N . LYS A 1 85 ? -16.302 -2.291 4.592 1.00 63.59 85 LYS A N 1
ATOM 660 C CA . LYS A 1 85 ? -17.186 -2.483 5.755 1.00 63.59 85 LYS A CA 1
ATOM 661 C C . LYS A 1 85 ? -17.086 -1.339 6.772 1.00 63.59 85 LYS A C 1
ATOM 663 O O . LYS A 1 85 ? -17.745 -1.371 7.801 1.00 63.59 85 LYS A O 1
ATOM 668 N N . SER A 1 86 ? -16.236 -0.345 6.524 1.00 59.12 86 SER A N 1
ATOM 669 C CA . SER A 1 86 ? -16.071 0.792 7.431 1.00 59.12 86 SER A CA 1
ATOM 670 C C . SER A 1 86 ? -17.091 1.886 7.128 1.00 59.12 86 SER A C 1
ATOM 672 O O . SER A 1 86 ? -17.300 2.201 5.958 1.00 59.12 86 SER A O 1
ATOM 674 N N . PHE A 1 87 ? -17.605 2.547 8.164 1.00 51.19 87 PHE A N 1
ATOM 675 C CA . PHE A 1 87 ? -18.527 3.684 8.041 1.00 51.19 87 PHE A CA 1
ATOM 676 C C . PHE A 1 87 ? -17.940 4.914 7.320 1.00 51.19 87 PHE A C 1
ATOM 678 O O . PHE A 1 87 ? -18.689 5.756 6.836 1.00 51.19 87 PHE A O 1
ATOM 685 N N . GLN A 1 88 ? -16.611 5.028 7.215 1.00 54.97 88 GLN A N 1
ATOM 686 C CA . GLN A 1 88 ? -15.937 6.147 6.549 1.00 54.97 88 GLN A CA 1
ATOM 687 C C . GLN A 1 88 ? -15.215 5.700 5.271 1.00 54.97 88 GLN A C 1
ATOM 689 O O . GLN A 1 88 ? -14.302 4.882 5.327 1.00 54.97 88 GLN A O 1
ATOM 694 N N . GLY A 1 89 ? -15.555 6.280 4.117 1.00 62.97 89 GLY A N 1
ATOM 695 C CA . GLY A 1 89 ? -14.818 6.129 2.852 1.00 62.97 89 GLY A CA 1
ATOM 696 C C . GLY A 1 89 ? -15.600 5.442 1.726 1.00 62.97 89 GLY A C 1
ATOM 697 O O . GLY A 1 89 ? -16.528 4.680 1.954 1.00 62.97 89 GLY A O 1
ATOM 698 N N . THR A 1 90 ? -15.210 5.710 0.476 1.00 67.25 90 THR A N 1
ATOM 699 C CA . THR A 1 90 ? -15.965 5.306 -0.729 1.00 67.25 90 THR A CA 1
ATOM 700 C C . THR A 1 90 ? -15.705 3.870 -1.194 1.00 67.25 90 THR A C 1
ATOM 702 O O . THR A 1 90 ? -16.328 3.411 -2.144 1.00 67.25 90 THR A O 1
ATOM 705 N N . GLY A 1 91 ? -14.731 3.166 -0.606 1.00 72.62 91 GLY A N 1
ATOM 706 C CA . GLY A 1 91 ? -14.289 1.851 -1.091 1.00 72.62 91 GLY A CA 1
ATOM 707 C C . GLY A 1 91 ? -13.686 1.877 -2.505 1.00 72.62 91 GLY A C 1
ATOM 708 O O 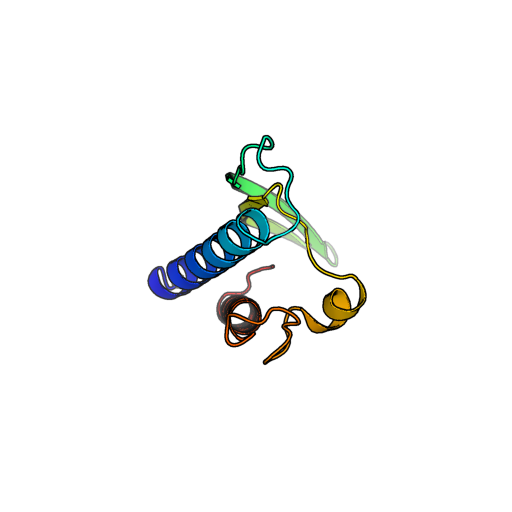. GLY A 1 91 ? -13.623 0.846 -3.167 1.00 72.62 91 GLY A O 1
ATOM 709 N N . LEU A 1 92 ? -13.263 3.049 -3.000 1.00 76.88 92 LEU A N 1
ATOM 710 C CA . LEU A 1 92 ? -12.673 3.202 -4.338 1.00 76.88 92 LEU A CA 1
ATOM 711 C C . LEU A 1 92 ? -11.138 3.235 -4.334 1.00 76.88 92 LEU A C 1
ATOM 713 O O . LEU A 1 92 ? -10.535 3.070 -5.390 1.00 76.88 92 LEU A O 1
ATOM 717 N N . GLY A 1 93 ? -10.498 3.433 -3.176 1.00 77.31 93 GLY A N 1
ATOM 718 C CA . GLY A 1 93 ? -9.047 3.635 -3.078 1.00 77.31 93 GLY A CA 1
ATOM 719 C C . GLY A 1 93 ? -8.233 2.481 -3.671 1.00 77.31 93 GLY A C 1
ATOM 720 O O . GLY A 1 93 ? -7.456 2.689 -4.596 1.00 77.31 93 GLY A O 1
ATOM 721 N N . LEU A 1 94 ? -8.470 1.251 -3.207 1.00 82.50 94 LEU A N 1
ATOM 722 C CA . LEU A 1 94 ? -7.750 0.064 -3.691 1.00 82.50 94 LEU A CA 1
ATOM 723 C C . LEU A 1 94 ? -8.141 -0.326 -5.123 1.00 82.50 94 LEU A C 1
ATOM 725 O O . LEU A 1 94 ? -7.297 -0.784 -5.894 1.00 82.50 94 LEU A O 1
ATOM 729 N N . TYR A 1 95 ? -9.387 -0.063 -5.524 1.00 82.62 95 TYR A N 1
ATOM 730 C CA . TYR A 1 95 ? -9.819 -0.206 -6.916 1.00 82.62 95 TYR A CA 1
ATOM 731 C C . TYR A 1 95 ? -9.030 0.718 -7.864 1.00 82.62 95 TYR A C 1
ATOM 733 O O . TYR A 1 95 ? -8.597 0.287 -8.935 1.00 82.62 95 TYR A O 1
ATOM 741 N N . LEU A 1 96 ? -8.793 1.976 -7.473 1.00 75.62 96 LEU A N 1
ATOM 742 C CA . LEU A 1 96 ? -7.971 2.908 -8.253 1.00 75.62 96 LEU A CA 1
ATOM 743 C C . LEU A 1 96 ? -6.508 2.453 -8.312 1.00 75.62 96 LEU A C 1
ATOM 745 O O . LEU A 1 96 ? -5.900 2.521 -9.381 1.00 75.62 96 LEU A O 1
ATOM 749 N N . SER A 1 97 ? -5.969 1.904 -7.221 1.00 77.50 97 SER A N 1
ATOM 750 C CA . SER A 1 97 ? -4.628 1.309 -7.213 1.00 77.50 97 SER A CA 1
ATOM 751 C C . SER A 1 97 ? -4.503 0.159 -8.217 1.00 77.50 97 SER A C 1
ATOM 753 O O . SER A 1 97 ? -3.551 0.123 -9.001 1.00 77.50 97 SER A O 1
ATOM 755 N N . LYS A 1 98 ? -5.519 -0.711 -8.307 1.00 79.25 98 LYS A N 1
ATOM 756 C CA . LYS A 1 98 ? -5.591 -1.757 -9.341 1.00 79.25 98 LYS A CA 1
ATOM 757 C C . LYS A 1 98 ? -5.602 -1.179 -10.765 1.00 79.25 98 LYS A C 1
ATOM 759 O O . LYS A 1 98 ? -4.964 -1.732 -11.655 1.00 79.25 98 LYS A O 1
ATOM 764 N N . LYS A 1 99 ? -6.266 -0.045 -11.002 1.00 72.00 99 LYS A N 1
ATOM 765 C CA . LYS A 1 99 ? -6.268 0.606 -12.327 1.00 72.00 99 LYS A CA 1
ATOM 766 C C . LYS A 1 99 ? -4.911 1.207 -12.700 1.00 72.00 99 LYS A C 1
ATOM 768 O O . LYS A 1 99 ? -4.534 1.185 -13.870 1.00 72.00 99 LYS A O 1
ATOM 773 N N . VAL A 1 100 ? -4.151 1.708 -11.726 1.00 70.12 100 VAL A N 1
ATOM 774 C CA . VAL A 1 100 ? -2.781 2.197 -11.964 1.00 70.12 100 VAL A CA 1
ATOM 775 C C . VAL A 1 100 ? -1.824 1.045 -12.277 1.00 70.12 100 VAL A C 1
ATOM 777 O O . VAL A 1 100 ? -1.001 1.209 -13.180 1.00 70.12 100 VAL A O 1
ATOM 780 N N . LYS A 1 101 ? -1.988 -0.117 -11.620 1.00 74.31 101 LYS A N 1
ATOM 781 C CA . LYS A 1 101 ? -1.297 -1.376 -11.957 1.00 74.31 101 LYS A CA 1
ATOM 782 C C . LYS A 1 101 ? -1.486 -1.733 -13.438 1.00 74.31 101 LYS A C 1
ATOM 784 O O . LYS A 1 101 ? -0.504 -1.873 -14.163 1.00 74.31 101 LYS A O 1
ATOM 789 N N . GLU A 1 102 ? -2.742 -1.814 -13.884 1.00 68.62 102 GLU A N 1
ATOM 790 C CA . GLU A 1 102 ? -3.121 -2.187 -15.259 1.00 68.62 102 GLU A CA 1
ATOM 791 C C . GLU A 1 102 ? -2.540 -1.229 -16.318 1.00 68.62 102 GLU A C 1
ATOM 793 O O . GLU A 1 102 ? -2.181 -1.664 -17.407 1.00 68.62 102 GLU A O 1
ATOM 798 N N . GLY A 1 103 ? -2.393 0.063 -15.998 1.00 63.59 103 GLY A N 1
ATOM 799 C CA . GLY A 1 103 ? -1.883 1.072 -16.935 1.00 63.59 103 GLY A CA 1
ATOM 800 C C . GLY A 1 103 ? -0.356 1.193 -17.043 1.00 63.59 103 GLY A C 1
ATOM 801 O O . GLY A 1 103 ? 0.114 1.874 -17.951 1.00 63.59 103 GLY A O 1
ATOM 802 N N . HIS A 1 104 ? 0.419 0.591 -16.131 1.00 66.88 104 HIS A N 1
ATOM 803 C CA . HIS A 1 104 ? 1.885 0.763 -16.070 1.00 66.88 104 HIS A CA 1
ATOM 804 C C . HIS A 1 104 ? 2.669 -0.558 -15.990 1.00 66.88 104 HIS A C 1
ATOM 806 O O . HIS A 1 104 ? 3.875 -0.528 -15.761 1.00 66.88 104 HIS A O 1
ATOM 812 N N . GLY A 1 105 ? 2.003 -1.709 -16.144 1.00 67.00 105 GLY A N 1
ATOM 813 C CA . GLY A 1 105 ? 2.648 -3.028 -16.064 1.00 67.00 105 GLY A CA 1
ATOM 814 C C . GLY A 1 105 ? 3.183 -3.377 -14.669 1.00 67.00 105 GLY A C 1
ATOM 815 O O . GLY A 1 105 ? 4.076 -4.209 -14.543 1.00 67.00 105 GLY A O 1
ATOM 816 N N . GLY A 1 106 ? 2.675 -2.712 -13.627 1.00 72.50 106 GLY A N 1
ATOM 817 C CA . GLY A 1 106 ? 3.084 -2.944 -12.243 1.00 72.50 106 GLY A CA 1
ATOM 818 C C . GLY A 1 106 ? 2.406 -4.163 -11.615 1.00 72.50 106 GLY A C 1
ATOM 819 O O . GLY A 1 106 ? 1.541 -4.807 -12.214 1.00 72.50 106 GLY A O 1
ATOM 820 N N . ILE A 1 107 ? 2.759 -4.446 -10.362 1.00 73.44 107 ILE A N 1
ATOM 821 C CA . ILE A 1 107 ? 2.117 -5.459 -9.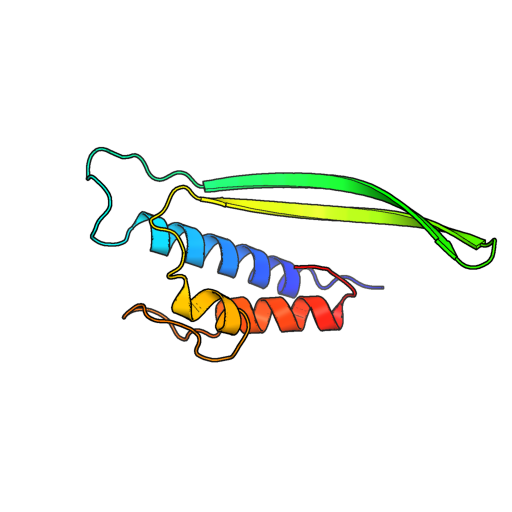515 1.00 73.44 107 ILE A CA 1
ATOM 822 C C . ILE A 1 107 ? 1.752 -4.792 -8.179 1.00 73.44 107 ILE A C 1
ATOM 824 O O . ILE A 1 107 ? 2.506 -3.961 -7.680 1.00 73.44 107 ILE A O 1
ATOM 828 N N . ILE A 1 108 ? 0.566 -5.124 -7.664 1.00 73.25 108 ILE A N 1
ATOM 829 C CA . ILE A 1 108 ? 0.038 -4.808 -6.329 1.00 73.25 108 ILE A CA 1
ATOM 830 C C . ILE A 1 108 ? -0.439 -6.125 -5.745 1.00 73.25 108 ILE A C 1
ATOM 832 O O . ILE A 1 108 ? -1.050 -6.883 -6.546 1.00 73.25 108 ILE A O 1
#

Foldseek 3Di:
DDQDPVLVVLLVVLVVVVQVDLAPDDPDDPPDDKDKDWDWDKAWDWDDDPNDTDIDIDIDIDIDIPGPDDDPVLVVVQLPFQSDPDPDDRSCNSVSVVVSCVVPVHDD